Protein AF-A0A940A698-F1 (afdb_monomer_lite)

pLDDT: mean 82.23, std 15.79, range [42.78, 97.44]

Structure (mmCIF, N/CA/C/O backbone):
data_AF-A0A940A698-F1
#
_entry.id   AF-A0A940A698-F1
#
loop_
_atom_site.group_PDB
_atom_site.id
_atom_site.type_symbol
_atom_site.label_atom_id
_atom_site.label_alt_id
_atom_site.label_comp_id
_atom_site.label_asym_id
_atom_site.label_entity_id
_atom_site.label_seq_id
_atom_site.pdbx_PDB_ins_code
_atom_site.Cartn_x
_atom_site.Cartn_y
_atom_site.Cartn_z
_atom_site.occupancy
_atom_site.B_iso_or_equiv
_atom_site.auth_seq_id
_atom_site.auth_comp_id
_atom_site.auth_asym_id
_atom_site.auth_atom_id
_atom_site.pdbx_PDB_model_num
ATOM 1 N N . MET A 1 1 ? 37.004 -34.048 -8.286 1.00 59.97 1 MET A N 1
ATOM 2 C CA . MET A 1 1 ? 35.805 -33.874 -7.439 1.00 59.97 1 MET A CA 1
ATOM 3 C C . MET A 1 1 ? 34.684 -34.608 -8.151 1.00 59.97 1 MET A C 1
ATOM 5 O O . MET A 1 1 ? 34.459 -34.258 -9.302 1.00 59.97 1 MET A O 1
ATOM 9 N N . PRO A 1 2 ? 34.104 -35.676 -7.583 1.00 60.22 2 PRO A N 1
ATOM 10 C CA . PRO A 1 2 ? 33.111 -36.483 -8.290 1.00 60.22 2 PRO A CA 1
ATOM 11 C C . PRO A 1 2 ? 31.834 -35.666 -8.519 1.00 60.22 2 PRO A C 1
ATOM 13 O O . PRO A 1 2 ? 31.332 -35.054 -7.577 1.00 60.22 2 PRO A O 1
ATOM 16 N N . GLU A 1 3 ? 31.334 -35.649 -9.754 1.00 60.19 3 GLU A N 1
ATOM 17 C CA . GLU A 1 3 ? 30.134 -34.915 -10.202 1.00 60.19 3 GLU A CA 1
ATOM 18 C C . GLU A 1 3 ? 28.886 -35.234 -9.352 1.00 60.19 3 GLU A C 1
ATOM 20 O O . GLU A 1 3 ? 28.013 -34.387 -9.163 1.00 60.19 3 GLU A O 1
ATOM 25 N N . ASP A 1 4 ? 28.861 -36.414 -8.729 1.00 63.59 4 ASP A N 1
ATOM 26 C CA . ASP A 1 4 ? 27.794 -36.873 -7.838 1.00 63.59 4 ASP A CA 1
ATOM 27 C C . ASP A 1 4 ? 27.642 -36.020 -6.568 1.00 63.59 4 ASP A C 1
ATOM 29 O O . ASP A 1 4 ? 26.530 -35.835 -6.077 1.00 63.59 4 ASP A O 1
ATOM 33 N N . TYR A 1 5 ? 28.733 -35.442 -6.047 1.00 66.31 5 TYR A N 1
ATOM 34 C CA . TYR A 1 5 ? 28.671 -34.593 -4.850 1.00 66.31 5 TYR A CA 1
ATOM 35 C C . TYR A 1 5 ? 27.941 -33.272 -5.113 1.00 66.31 5 TYR A C 1
ATOM 37 O O . TYR A 1 5 ? 27.171 -32.819 -4.268 1.00 66.31 5 TYR A O 1
ATOM 45 N N . GLN A 1 6 ? 28.144 -32.674 -6.291 1.00 68.62 6 GLN A N 1
ATOM 46 C CA . GLN A 1 6 ? 27.490 -31.414 -6.659 1.00 68.62 6 GLN A CA 1
ATOM 47 C C . GLN A 1 6 ? 25.988 -31.600 -6.869 1.00 68.62 6 GLN A C 1
ATOM 49 O O . GLN A 1 6 ? 25.200 -30.739 -6.482 1.00 68.62 6 GLN A O 1
ATOM 54 N N . LYS A 1 7 ? 25.584 -32.743 -7.434 1.00 71.44 7 LYS A N 1
ATOM 55 C CA . LYS A 1 7 ? 24.173 -33.077 -7.634 1.00 71.44 7 LYS A CA 1
ATOM 56 C C . LYS A 1 7 ? 23.435 -33.255 -6.304 1.00 71.44 7 LYS A C 1
ATOM 58 O O . LYS A 1 7 ? 22.372 -32.671 -6.121 1.00 71.44 7 LYS A O 1
ATOM 63 N N . ILE A 1 8 ? 24.035 -33.980 -5.358 1.00 71.56 8 ILE A N 1
ATOM 64 C CA . ILE A 1 8 ? 23.463 -34.202 -4.019 1.00 71.56 8 ILE A CA 1
ATOM 65 C C . ILE A 1 8 ? 23.325 -32.880 -3.248 1.00 71.56 8 ILE A C 1
ATOM 67 O O . ILE A 1 8 ? 22.328 -32.653 -2.562 1.00 71.56 8 ILE A O 1
ATOM 71 N N . GLU A 1 9 ? 24.314 -31.991 -3.350 1.00 68.12 9 GLU A N 1
ATOM 72 C CA . GLU A 1 9 ? 24.277 -30.689 -2.679 1.00 68.12 9 GLU A CA 1
ATOM 73 C C . GLU A 1 9 ? 23.228 -29.751 -3.293 1.00 68.12 9 GLU A C 1
ATOM 75 O O . GLU A 1 9 ? 22.499 -29.087 -2.556 1.00 68.12 9 GLU A O 1
ATOM 80 N N . TYR A 1 10 ? 23.080 -29.760 -4.622 1.00 71.62 10 TYR A N 1
ATOM 81 C CA . TYR A 1 10 ? 22.033 -29.012 -5.321 1.00 71.62 10 TYR A CA 1
ATOM 82 C C . TYR A 1 10 ? 20.626 -29.497 -4.945 1.00 71.62 10 TYR A C 1
ATOM 84 O O . TYR A 1 10 ? 19.772 -28.685 -4.592 1.00 71.62 10 TYR A O 1
ATOM 92 N N . GLU A 1 11 ? 20.394 -30.813 -4.950 1.00 66.81 11 GLU A N 1
ATOM 93 C CA . GLU A 1 11 ? 19.114 -31.415 -4.548 1.00 66.81 11 GLU A CA 1
ATOM 94 C C . GLU A 1 11 ? 18.776 -31.086 -3.085 1.00 66.81 11 GLU A C 1
ATOM 96 O O . GLU A 1 11 ? 17.639 -30.738 -2.767 1.00 66.81 11 GLU A O 1
ATOM 101 N N . ARG A 1 12 ? 19.776 -31.096 -2.194 1.00 65.12 12 ARG A N 1
ATOM 102 C CA . ARG A 1 12 ? 19.605 -30.704 -0.790 1.00 65.12 12 ARG A CA 1
ATOM 103 C C . ARG A 1 12 ? 19.260 -29.219 -0.632 1.00 65.12 12 ARG A C 1
ATOM 105 O O . ARG A 1 12 ? 18.409 -28.889 0.188 1.00 65.12 12 ARG A O 1
ATOM 112 N N . LEU A 1 13 ? 19.907 -28.328 -1.385 1.00 62.47 13 LEU A N 1
ATOM 113 C CA . LEU A 1 13 ? 19.644 -26.884 -1.347 1.00 62.47 13 LEU A CA 1
ATOM 114 C C . LEU A 1 13 ? 18.265 -26.530 -1.918 1.00 62.47 13 LEU A C 1
ATOM 116 O O . LEU A 1 13 ? 17.564 -25.710 -1.327 1.00 62.47 13 LEU A O 1
ATOM 120 N N . ALA A 1 14 ? 17.853 -27.174 -3.013 1.00 60.78 14 ALA A N 1
ATOM 121 C CA . ALA A 1 14 ? 16.515 -27.019 -3.581 1.00 60.78 14 ALA A CA 1
ATOM 122 C C . ALA A 1 14 ? 15.433 -27.467 -2.584 1.00 60.78 14 ALA A C 1
ATOM 124 O O . ALA A 1 14 ? 14.482 -26.733 -2.337 1.00 60.78 14 ALA A O 1
ATOM 125 N N . MET A 1 15 ? 15.637 -28.609 -1.920 1.00 59.69 15 MET A N 1
ATOM 126 C CA . MET A 1 15 ? 14.704 -29.135 -0.921 1.00 59.69 15 MET A CA 1
ATOM 127 C C . MET A 1 15 ? 14.599 -28.244 0.333 1.00 59.69 15 MET A C 1
ATOM 129 O O . MET A 1 15 ? 13.522 -28.112 0.908 1.00 59.69 15 MET A O 1
ATOM 133 N N . VAL A 1 16 ? 15.698 -27.600 0.754 1.00 61.47 16 VAL A N 1
ATOM 134 C CA . VAL A 1 16 ? 15.682 -26.601 1.842 1.00 61.47 16 VAL A CA 1
ATOM 135 C C . VAL A 1 16 ? 14.960 -25.321 1.410 1.00 61.47 16 VAL A C 1
ATOM 137 O O . VAL A 1 16 ? 14.171 -24.798 2.189 1.00 61.47 16 VAL A O 1
ATOM 140 N N . SER A 1 17 ? 15.161 -24.850 0.173 1.00 67.50 17 SER A N 1
ATOM 141 C CA . SER A 1 17 ? 14.440 -23.688 -0.371 1.00 67.50 17 SER A CA 1
ATOM 142 C C . SER A 1 17 ? 12.933 -23.934 -0.435 1.00 67.50 17 SER A C 1
ATOM 144 O O . SER A 1 17 ? 12.158 -23.103 0.025 1.00 67.50 17 SER A O 1
ATOM 146 N N . GLU A 1 18 ? 12.512 -25.096 -0.940 1.00 66.69 18 GLU A N 1
ATOM 147 C CA . GLU A 1 18 ? 11.097 -25.482 -0.990 1.00 66.69 18 GLU A CA 1
ATOM 148 C C . GLU A 1 18 ? 10.495 -25.615 0.415 1.00 66.69 18 GLU A C 1
ATOM 150 O O . GLU A 1 18 ? 9.343 -25.243 0.644 1.00 66.69 18 GLU A O 1
ATOM 155 N N . HIS A 1 19 ? 11.279 -26.104 1.380 1.00 60.41 19 HIS A N 1
ATOM 156 C CA . HIS A 1 19 ? 10.866 -26.175 2.777 1.00 60.41 19 HIS A CA 1
ATOM 157 C C . HIS A 1 19 ? 10.714 -24.785 3.412 1.00 60.41 19 HIS A C 1
ATOM 159 O O . HIS A 1 19 ? 9.734 -24.545 4.118 1.00 60.41 19 HIS A O 1
ATOM 165 N N . ASP A 1 20 ? 11.628 -23.856 3.133 1.00 60.81 20 ASP A N 1
ATOM 166 C CA . ASP A 1 20 ? 11.554 -22.471 3.606 1.00 60.81 20 ASP A CA 1
ATOM 167 C C . ASP A 1 20 ? 10.378 -21.715 2.972 1.00 60.81 20 ASP A C 1
ATOM 169 O O . ASP A 1 20 ? 9.675 -20.977 3.668 1.00 60.81 20 ASP A O 1
ATOM 173 N N . ASP A 1 21 ? 10.104 -21.945 1.686 1.00 64.06 21 ASP A N 1
ATOM 174 C CA . ASP A 1 21 ? 8.947 -21.387 0.986 1.00 64.06 21 ASP A CA 1
ATOM 175 C C . ASP A 1 21 ? 7.634 -21.962 1.530 1.00 64.06 21 ASP A C 1
ATOM 177 O O . ASP A 1 21 ? 6.690 -21.209 1.778 1.00 64.06 21 ASP A O 1
ATOM 181 N N . ALA A 1 22 ? 7.586 -23.264 1.826 1.00 55.47 22 ALA A N 1
ATOM 182 C CA . ALA A 1 22 ? 6.443 -23.900 2.477 1.00 55.47 22 ALA A CA 1
ATOM 183 C C . ALA A 1 22 ? 6.229 -23.380 3.908 1.00 55.47 22 ALA A C 1
ATOM 185 O O . ALA A 1 22 ? 5.097 -23.090 4.289 1.00 55.47 22 ALA A O 1
ATOM 186 N N . ILE A 1 23 ? 7.295 -23.188 4.694 1.00 55.56 23 ILE A N 1
ATOM 187 C CA . ILE A 1 23 ? 7.225 -22.575 6.030 1.00 55.56 23 ILE A CA 1
ATOM 188 C C . ILE A 1 23 ? 6.770 -21.119 5.933 1.00 55.56 23 ILE A C 1
ATOM 190 O O . ILE A 1 23 ? 6.014 -20.660 6.786 1.00 55.56 23 ILE A O 1
ATOM 194 N N . LYS A 1 24 ? 7.199 -20.376 4.912 1.00 54.22 24 LYS A N 1
ATOM 195 C CA . LYS A 1 24 ? 6.762 -18.999 4.666 1.00 54.22 24 LYS A CA 1
ATOM 196 C C . LYS A 1 24 ? 5.282 -18.942 4.280 1.00 54.22 24 LYS A C 1
ATOM 198 O O . LYS A 1 24 ? 4.570 -18.091 4.807 1.00 54.22 24 LYS A O 1
ATOM 203 N N . LEU A 1 25 ? 4.813 -19.884 3.458 1.00 52.25 25 LEU A N 1
ATOM 204 C CA . LEU A 1 25 ? 3.396 -20.072 3.138 1.00 52.25 25 LEU A CA 1
ATOM 205 C C . LEU A 1 25 ? 2.592 -20.401 4.406 1.00 52.25 25 LEU A C 1
ATOM 207 O O . LEU A 1 25 ? 1.619 -19.726 4.718 1.00 52.25 25 LEU A O 1
ATOM 211 N N . MET A 1 26 ? 3.043 -21.389 5.186 1.00 48.28 26 MET A N 1
ATOM 212 C CA . MET A 1 26 ? 2.401 -21.812 6.435 1.00 48.28 26 MET A CA 1
ATOM 213 C C . MET A 1 26 ? 2.405 -20.704 7.493 1.00 48.28 26 MET A C 1
ATOM 215 O O . MET A 1 26 ? 1.417 -20.538 8.196 1.00 48.28 26 MET A O 1
ATOM 219 N N . ARG A 1 27 ? 3.469 -19.898 7.591 1.00 47.94 27 ARG A N 1
ATOM 220 C CA . ARG A 1 27 ? 3.501 -18.700 8.445 1.00 47.94 27 ARG A CA 1
ATOM 221 C C . ARG A 1 27 ? 2.497 -17.645 7.989 1.00 47.94 27 ARG A C 1
ATOM 223 O O . ARG A 1 27 ? 1.891 -17.023 8.849 1.00 47.94 27 ARG A O 1
ATOM 230 N N . GLY A 1 28 ? 2.282 -17.496 6.681 1.00 49.84 28 GLY A N 1
ATOM 231 C CA . GLY A 1 28 ? 1.217 -16.654 6.129 1.00 49.84 28 GLY A CA 1
ATOM 232 C C . GLY A 1 28 ? 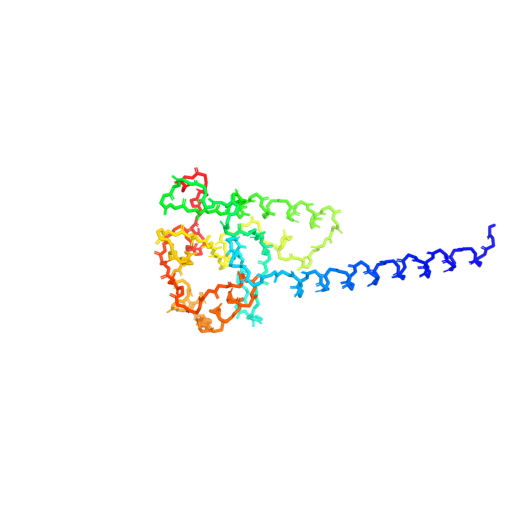-0.185 -17.108 6.551 1.00 49.84 28 GLY A C 1
ATOM 233 O O . GLY A 1 28 ? -1.026 -16.270 6.845 1.00 49.84 28 GLY A O 1
ATOM 234 N N . PHE A 1 29 ? -0.414 -18.420 6.675 1.00 47.53 29 PHE A N 1
ATOM 235 C CA . PHE A 1 29 ? -1.675 -18.976 7.191 1.00 47.53 29 PHE A CA 1
ATOM 236 C C . PHE A 1 29 ? -1.787 -18.977 8.728 1.00 47.53 29 PHE A C 1
ATOM 238 O O . PHE A 1 29 ? -2.888 -19.100 9.255 1.00 47.53 29 PHE A O 1
ATOM 245 N N . MET A 1 30 ? -0.667 -18.868 9.453 1.00 43.81 30 MET A N 1
ATOM 246 C CA . MET A 1 30 ? -0.615 -18.861 10.925 1.00 43.81 30 MET A CA 1
ATOM 247 C C . MET A 1 30 ? -0.563 -17.453 11.538 1.00 43.81 30 MET A C 1
ATOM 249 O O . MET A 1 30 ? -0.507 -17.326 12.764 1.00 43.81 30 MET A O 1
ATOM 253 N N . ASP A 1 31 ? -0.576 -16.394 10.724 1.00 55.12 31 ASP A N 1
ATOM 254 C CA . ASP A 1 31 ? -0.848 -15.046 11.213 1.00 55.12 31 ASP A CA 1
ATOM 255 C C . ASP A 1 31 ? -2.262 -15.039 11.804 1.00 55.12 31 ASP A C 1
ATOM 257 O O . ASP A 1 31 ? -3.251 -15.194 11.096 1.00 55.12 31 ASP A O 1
ATOM 261 N N . ASN A 1 32 ? -2.345 -14.931 13.129 1.00 53.53 32 ASN A N 1
ATOM 262 C CA . ASN A 1 32 ? -3.549 -15.123 13.936 1.00 53.53 32 ASN A CA 1
ATOM 263 C C . ASN A 1 32 ? -4.625 -14.045 13.706 1.00 53.53 32 ASN A C 1
ATOM 265 O O . ASN A 1 32 ? -4.976 -13.364 14.660 1.00 53.53 32 ASN A O 1
ATOM 269 N N . GLY A 1 33 ? -5.134 -13.832 12.490 1.00 68.38 33 GLY A N 1
ATOM 270 C CA . GLY A 1 33 ? -6.279 -12.953 12.220 1.00 68.38 33 GLY A CA 1
ATOM 271 C C . GLY A 1 33 ? -6.191 -11.565 12.870 1.00 68.38 33 GLY A C 1
ATOM 272 O O . GLY A 1 33 ? -7.223 -10.972 13.191 1.00 68.38 33 GLY A O 1
ATOM 273 N N . LYS A 1 34 ? -4.976 -11.059 13.128 1.00 87.31 34 LYS A N 1
ATOM 274 C CA . LYS A 1 34 ? -4.757 -9.757 13.754 1.00 87.31 34 LYS A CA 1
ATOM 275 C C . LYS A 1 34 ? -4.596 -8.713 12.657 1.00 87.31 34 LYS A C 1
ATOM 277 O O . LYS A 1 34 ? -3.757 -8.908 11.776 1.00 87.31 34 LYS A O 1
ATOM 282 N N . PRO A 1 35 ? -5.330 -7.592 12.729 1.00 92.44 35 PRO A N 1
ATOM 283 C CA . PRO A 1 35 ? -5.141 -6.500 11.792 1.00 92.44 35 PRO A CA 1
ATOM 284 C C . PRO A 1 35 ? -3.718 -5.949 11.809 1.00 92.44 35 PRO A C 1
ATOM 286 O O . PRO A 1 35 ? -3.075 -5.838 12.862 1.00 92.44 35 PRO A O 1
ATOM 289 N N . LYS A 1 36 ? -3.244 -5.561 10.629 1.00 94.69 36 LYS A N 1
ATOM 290 C CA . LYS A 1 36 ? -1.883 -5.079 10.407 1.00 94.69 36 LYS A CA 1
ATOM 291 C C . LYS A 1 36 ? -1.878 -3.633 9.945 1.00 94.69 36 LYS A C 1
ATOM 293 O O . LYS A 1 36 ? -2.735 -3.193 9.186 1.00 94.69 36 LYS A O 1
ATOM 298 N N . LEU A 1 37 ? -0.861 -2.904 10.389 1.00 94.88 37 LEU A N 1
ATOM 299 C CA . LEU A 1 37 ? -0.508 -1.600 9.840 1.00 94.88 37 LEU A CA 1
ATOM 300 C C . LEU A 1 37 ? 0.618 -1.781 8.838 1.00 94.88 37 LEU A C 1
ATOM 302 O O . LEU A 1 37 ? 1.448 -2.682 8.983 1.00 94.88 37 LEU A O 1
ATOM 306 N N . GLY A 1 38 ? 0.688 -0.901 7.849 1.00 95.88 38 GLY A N 1
ATOM 307 C CA . GLY A 1 38 ? 1.753 -0.991 6.872 1.00 95.88 38 GLY A CA 1
ATOM 308 C C . GLY A 1 38 ? 1.637 -0.031 5.712 1.00 95.88 38 GLY A C 1
ATOM 309 O O . GLY A 1 38 ? 0.796 0.867 5.690 1.00 95.88 38 GLY A O 1
ATOM 310 N N . ILE A 1 39 ? 2.541 -0.239 4.767 1.00 96.75 39 ILE A N 1
ATOM 311 C CA . ILE A 1 39 ? 2.662 0.509 3.525 1.00 96.75 39 ILE A CA 1
ATOM 312 C C . ILE A 1 39 ? 2.504 -0.440 2.342 1.00 96.75 39 ILE A C 1
ATOM 314 O O . ILE A 1 39 ? 2.860 -1.617 2.430 1.00 96.75 39 ILE A O 1
ATOM 318 N N . PHE A 1 40 ? 1.976 0.079 1.241 1.00 97.44 40 PHE A N 1
ATOM 319 C CA . PHE A 1 40 ? 1.808 -0.672 0.003 1.00 97.44 40 PHE A CA 1
ATOM 320 C C . PHE A 1 40 ? 1.910 0.238 -1.218 1.00 97.44 40 PHE A C 1
ATOM 322 O O . PHE A 1 40 ? 1.666 1.448 -1.130 1.00 97.44 40 PHE A O 1
ATOM 329 N N . TRP A 1 41 ? 2.205 -0.385 -2.356 1.00 96.00 41 TRP A N 1
ATOM 330 C CA . TRP A 1 41 ? 1.916 0.128 -3.688 1.00 96.00 41 TRP A CA 1
ATOM 331 C C . TRP A 1 41 ? 0.843 -0.728 -4.350 1.00 96.00 41 TRP A C 1
ATOM 333 O O . TRP A 1 41 ? 0.691 -1.908 -4.024 1.00 96.00 41 TRP A O 1
ATOM 343 N N . TYR A 1 42 ? 0.104 -0.119 -5.271 1.00 94.75 42 TYR A N 1
ATOM 344 C CA . TYR A 1 42 ? -0.947 -0.774 -6.033 1.00 94.75 42 TYR A CA 1
ATOM 345 C C . TYR A 1 42 ? -0.602 -0.763 -7.521 1.00 94.75 42 TYR A C 1
ATOM 347 O O . TYR A 1 42 ? -0.421 0.303 -8.114 1.00 94.75 42 TYR A O 1
ATOM 355 N N . ASP A 1 43 ? -0.510 -1.953 -8.112 1.00 91.69 43 ASP A N 1
ATOM 356 C CA . ASP A 1 43 ? -0.455 -2.108 -9.559 1.00 91.69 43 ASP A CA 1
ATOM 357 C C . ASP A 1 43 ? -1.877 -2.251 -10.093 1.00 91.69 43 ASP A C 1
ATOM 359 O O . ASP A 1 43 ? -2.555 -3.254 -9.864 1.00 91.69 43 ASP A O 1
ATOM 363 N N . TYR A 1 44 ? -2.333 -1.219 -10.792 1.00 87.88 44 TYR A N 1
ATOM 364 C CA . TYR A 1 44 ? -3.678 -1.155 -11.344 1.00 87.88 44 TYR A CA 1
ATOM 365 C C . TYR A 1 44 ? -3.837 -1.909 -12.664 1.00 87.88 44 TYR A C 1
ATOM 367 O O . TYR A 1 44 ? -4.970 -2.135 -13.081 1.00 87.88 44 TYR A O 1
ATOM 375 N N . ASN A 1 45 ? -2.742 -2.292 -13.327 1.00 86.94 45 ASN A N 1
ATOM 376 C CA . ASN A 1 45 ? -2.826 -3.100 -14.544 1.00 86.94 45 ASN A CA 1
ATOM 377 C C . ASN A 1 45 ? -3.160 -4.547 -14.179 1.00 86.94 45 ASN A C 1
ATOM 379 O O . ASN A 1 45 ? -4.063 -5.148 -14.759 1.00 86.94 45 ASN A O 1
ATOM 383 N N . ASP A 1 46 ? -2.477 -5.063 -13.158 1.00 89.56 46 ASP A N 1
ATOM 384 C CA . ASP A 1 46 ? -2.605 -6.454 -12.721 1.00 89.56 46 ASP A CA 1
ATOM 385 C C . ASP A 1 46 ? -3.550 -6.626 -11.517 1.00 89.56 46 ASP A C 1
ATOM 387 O O . ASP A 1 46 ? -3.890 -7.750 -11.151 1.00 89.56 46 ASP A O 1
ATOM 391 N N . ASN A 1 47 ? -4.025 -5.524 -10.924 1.00 89.75 47 ASN A N 1
ATOM 392 C CA . ASN A 1 47 ? -4.839 -5.491 -9.703 1.00 89.75 47 ASN A CA 1
ATOM 393 C C . ASN A 1 47 ? -4.185 -6.270 -8.554 1.00 89.75 47 ASN A C 1
ATOM 395 O O . ASN A 1 47 ? -4.788 -7.164 -7.955 1.00 89.75 47 ASN A O 1
ATOM 399 N N . VAL A 1 48 ? -2.932 -5.924 -8.254 1.00 93.69 48 VAL A N 1
ATOM 400 C CA . VAL A 1 48 ? -2.142 -6.553 -7.188 1.00 93.69 48 VAL A CA 1
ATOM 401 C C . VAL A 1 48 ? -1.481 -5.517 -6.289 1.00 93.69 48 VAL A C 1
ATOM 403 O O . VAL A 1 48 ? -1.141 -4.408 -6.705 1.00 93.69 48 VAL A O 1
ATOM 406 N N . LEU A 1 49 ? -1.269 -5.898 -5.030 1.00 96.38 49 LEU A N 1
ATOM 407 C CA . LEU A 1 49 ? -0.427 -5.145 -4.108 1.00 96.38 49 LEU A CA 1
ATOM 408 C C . LEU A 1 49 ? 1.026 -5.589 -4.258 1.00 96.38 49 LEU A C 1
ATOM 410 O O . LEU A 1 49 ? 1.324 -6.776 -4.380 1.00 96.38 49 LEU A O 1
ATOM 414 N N . PHE A 1 50 ? 1.945 -4.633 -4.194 1.00 95.44 50 PHE A N 1
ATOM 415 C CA . PHE A 1 50 ? 3.372 -4.922 -4.174 1.00 95.44 50 PHE A CA 1
ATOM 416 C C . PHE A 1 50 ? 4.120 -3.965 -3.254 1.00 95.44 50 PHE A C 1
ATOM 418 O O . PHE A 1 50 ? 3.576 -2.984 -2.741 1.00 95.44 50 PHE A O 1
ATOM 425 N N . GLY A 1 51 ? 5.389 -4.288 -2.994 1.00 94.25 51 GLY A N 1
ATOM 426 C CA . GLY A 1 51 ? 6.210 -3.502 -2.078 1.00 94.25 51 GLY A CA 1
ATOM 427 C C . GLY A 1 51 ? 5.646 -3.454 -0.654 1.00 94.25 51 GLY A C 1
ATOM 428 O O . GLY A 1 51 ? 5.903 -2.498 0.072 1.00 94.25 51 GLY A O 1
ATOM 429 N N . VAL A 1 52 ? 4.851 -4.457 -0.271 1.00 96.56 52 VAL A N 1
ATOM 430 C CA . VAL A 1 52 ? 4.130 -4.479 1.001 1.00 96.56 52 VAL A CA 1
ATOM 431 C C . VAL A 1 52 ? 5.104 -4.654 2.159 1.00 96.56 52 VAL A C 1
ATOM 433 O O . VAL A 1 52 ? 5.915 -5.583 2.192 1.00 96.56 52 VAL A O 1
ATOM 436 N N . GLU A 1 53 ? 4.989 -3.772 3.143 1.00 96.00 53 GLU A N 1
ATOM 437 C CA . GLU A 1 53 ? 5.640 -3.913 4.439 1.00 96.00 53 GLU A CA 1
ATOM 438 C C . GLU A 1 53 ? 4.597 -3.701 5.527 1.00 96.00 53 GLU A C 1
ATOM 440 O O . GLU A 1 53 ? 3.908 -2.680 5.542 1.00 96.00 53 GLU A O 1
ATOM 445 N N . LYS A 1 54 ? 4.488 -4.672 6.434 1.00 95.06 54 LYS A N 1
ATOM 446 C CA . LYS A 1 54 ? 3.417 -4.732 7.426 1.00 95.06 54 LYS A CA 1
ATOM 447 C C . LYS A 1 54 ? 3.908 -5.239 8.774 1.00 95.06 54 LYS A C 1
ATOM 449 O O . LYS A 1 54 ? 4.904 -5.959 8.853 1.00 95.06 54 LYS A O 1
ATOM 454 N N . GLY A 1 55 ? 3.197 -4.867 9.829 1.00 91.94 55 GLY A N 1
ATOM 455 C CA . GLY A 1 55 ? 3.401 -5.366 11.184 1.00 91.94 55 GLY A CA 1
ATOM 456 C C . GLY A 1 55 ? 2.110 -5.294 11.990 1.00 91.94 55 GLY A C 1
ATOM 457 O O . GLY A 1 55 ? 1.198 -4.541 11.644 1.00 91.94 55 GLY A O 1
ATOM 458 N N . ASP A 1 56 ? 2.033 -6.084 13.054 1.00 91.94 56 ASP A N 1
ATOM 459 C CA . ASP A 1 56 ? 0.808 -6.219 13.841 1.00 91.94 56 ASP A CA 1
ATOM 460 C C . ASP A 1 56 ? 0.424 -4.884 14.484 1.00 91.94 56 ASP A C 1
ATOM 462 O O . ASP A 1 56 ? 1.251 -4.227 15.123 1.00 91.94 56 ASP A O 1
ATOM 466 N N . ALA A 1 57 ? -0.839 -4.478 14.327 1.00 89.38 57 ALA A N 1
ATOM 467 C CA . ALA A 1 57 ? -1.302 -3.175 14.800 1.00 89.38 57 ALA A CA 1
ATOM 468 C C . ALA A 1 57 ? -1.108 -2.995 16.314 1.00 89.38 57 ALA A C 1
ATOM 470 O O . ALA A 1 57 ? -0.781 -1.900 16.771 1.00 89.38 57 ALA A O 1
ATOM 471 N N . GLU A 1 58 ? -1.232 -4.079 17.087 1.00 87.12 58 GLU A N 1
ATOM 472 C CA . GLU A 1 58 ? -1.049 -4.080 18.543 1.00 87.12 58 GLU A CA 1
ATOM 473 C C . GLU A 1 58 ? 0.355 -3.641 18.985 1.00 87.12 58 GLU A C 1
ATOM 475 O O . GLU A 1 58 ? 0.493 -3.011 20.031 1.00 87.12 58 GLU A O 1
ATOM 480 N N . LEU A 1 59 ? 1.390 -3.905 18.179 1.00 84.50 59 LEU A N 1
ATOM 481 C CA . LEU A 1 59 ? 2.771 -3.526 18.499 1.00 84.50 59 LEU A CA 1
ATOM 482 C C . LEU A 1 59 ? 2.974 -2.009 18.439 1.00 84.50 59 LEU A C 1
ATOM 484 O O . LEU A 1 59 ? 3.848 -1.462 19.114 1.00 84.50 59 LEU A O 1
ATOM 488 N N . TYR A 1 60 ? 2.156 -1.332 17.633 1.00 81.81 60 TYR A N 1
ATOM 489 C CA . TYR A 1 60 ? 2.223 0.108 17.399 1.00 81.81 60 TYR A CA 1
ATOM 490 C C . TYR A 1 60 ? 1.148 0.882 18.165 1.00 81.81 60 TYR A C 1
ATOM 492 O O . TYR A 1 60 ? 1.254 2.097 18.294 1.00 81.81 60 TYR A O 1
ATOM 500 N N . ALA A 1 61 ? 0.148 0.195 18.722 1.00 76.06 61 ALA A N 1
ATOM 501 C CA . ALA A 1 61 ? -0.977 0.778 19.453 1.00 76.06 61 ALA A CA 1
ATOM 502 C C . ALA A 1 61 ? -0.614 1.384 20.832 1.00 76.06 61 ALA A C 1
ATOM 504 O O . ALA A 1 61 ? -1.495 1.665 21.645 1.00 76.06 61 ALA A O 1
ATOM 505 N N . ASN A 1 62 ? 0.669 1.609 21.129 1.00 61.06 62 ASN A N 1
ATOM 506 C CA . ASN A 1 62 ? 1.119 2.074 22.439 1.00 61.06 62 ASN A CA 1
ATOM 507 C C . ASN A 1 62 ? 0.806 3.570 22.675 1.00 61.06 62 ASN A C 1
ATOM 509 O O . ASN A 1 62 ? 1.467 4.454 22.143 1.00 61.06 62 ASN A O 1
ATOM 513 N N . GLN A 1 63 ? -0.187 3.825 23.540 1.00 52.91 63 GLN A N 1
ATOM 514 C CA . GLN A 1 63 ? -0.465 5.069 24.295 1.00 52.91 63 GLN A CA 1
ATOM 515 C C . GLN A 1 63 ? -0.747 6.372 23.512 1.00 52.91 63 GLN A C 1
ATOM 517 O O . GLN A 1 63 ? -0.858 7.436 24.121 1.00 52.91 63 GLN A O 1
ATOM 522 N N . GLY A 1 64 ? -0.923 6.314 22.193 1.00 56.41 64 GLY A N 1
ATOM 523 C CA . GLY A 1 64 ? -1.354 7.443 21.361 1.00 56.41 64 GLY A CA 1
ATOM 524 C C . GLY A 1 64 ? -2.779 7.277 20.827 1.00 56.41 64 GLY A C 1
ATOM 525 O O . GLY A 1 64 ? -3.316 6.174 20.787 1.00 56.41 64 GLY A O 1
ATOM 526 N N . ARG A 1 65 ? -3.395 8.377 20.365 1.00 71.62 65 ARG A N 1
ATOM 527 C CA . ARG A 1 65 ? -4.662 8.316 19.605 1.00 71.62 65 ARG A CA 1
ATOM 528 C C . ARG A 1 65 ? -4.484 7.718 18.207 1.00 71.62 65 ARG A C 1
ATOM 530 O O . ARG A 1 65 ? -5.467 7.261 17.634 1.00 71.62 65 ARG A O 1
ATOM 537 N N . ILE A 1 66 ? -3.259 7.736 17.675 1.00 84.00 66 ILE A N 1
ATOM 538 C CA . ILE A 1 66 ? -2.914 7.313 16.315 1.00 84.00 66 ILE A CA 1
ATOM 539 C C . ILE A 1 66 ? -1.721 6.358 16.385 1.00 84.00 66 ILE A C 1
ATOM 541 O O . ILE A 1 66 ? -0.704 6.683 16.996 1.00 84.00 66 ILE A O 1
ATOM 545 N N . ALA A 1 67 ? -1.843 5.208 15.732 1.00 89.50 67 ALA A N 1
ATOM 546 C CA . ALA A 1 67 ? -0.782 4.241 15.510 1.00 89.50 67 ALA A CA 1
ATOM 547 C C . ALA A 1 67 ? -0.503 4.108 14.008 1.00 89.50 67 ALA A C 1
ATOM 549 O O . ALA A 1 67 ? -1.415 4.130 13.178 1.00 89.50 67 ALA A O 1
ATOM 550 N N . THR A 1 68 ? 0.776 3.972 13.666 1.00 90.06 68 THR A N 1
ATOM 551 C CA . THR A 1 68 ? 1.255 3.872 12.285 1.00 90.06 68 THR A CA 1
ATOM 552 C C . THR A 1 68 ? 2.439 2.919 12.191 1.00 90.06 68 THR A C 1
ATOM 554 O O . THR A 1 68 ? 3.136 2.664 13.175 1.00 90.06 68 THR A O 1
ATOM 557 N N . PHE A 1 69 ? 2.676 2.399 10.992 1.00 91.38 69 PHE A N 1
ATOM 558 C CA . PHE A 1 69 ? 3.817 1.545 10.710 1.00 91.38 69 PHE A CA 1
ATOM 559 C C . PHE A 1 69 ? 5.093 2.383 10.495 1.00 91.38 69 PHE A C 1
ATOM 561 O O . PHE A 1 69 ? 5.078 3.322 9.698 1.00 91.38 69 PHE A O 1
ATOM 568 N N . PRO A 1 70 ? 6.222 2.057 11.152 1.00 89.56 70 PRO A N 1
ATOM 569 C CA . PRO A 1 70 ? 7.386 2.944 11.210 1.00 89.56 70 PRO A CA 1
ATOM 570 C C . PRO A 1 70 ? 8.193 3.025 9.909 1.00 89.56 70 PRO A C 1
ATOM 572 O O . PRO A 1 70 ? 8.987 3.950 9.745 1.00 89.56 70 PRO A O 1
ATOM 575 N N . LYS A 1 71 ? 8.059 2.064 8.983 1.00 91.62 71 LYS A N 1
ATOM 576 C CA . LYS A 1 71 ? 8.840 2.107 7.737 1.00 91.62 71 LYS A CA 1
ATOM 577 C C . LYS A 1 71 ? 8.187 3.037 6.727 1.00 91.62 71 LYS A C 1
ATOM 579 O O . LYS A 1 71 ? 6.988 2.937 6.471 1.00 91.62 71 LYS A O 1
ATOM 584 N N . LEU A 1 72 ? 9.016 3.889 6.135 1.00 92.69 72 LEU A N 1
ATOM 585 C CA . LEU A 1 72 ? 8.639 4.830 5.087 1.00 92.69 72 LEU A CA 1
ATOM 586 C C . LEU A 1 72 ? 8.725 4.179 3.700 1.00 92.69 72 LEU A C 1
ATOM 588 O O . LEU A 1 72 ? 9.644 3.382 3.457 1.00 92.69 72 LEU A O 1
ATOM 592 N N . HIS A 1 73 ? 7.845 4.566 2.772 1.00 93.69 73 HIS A N 1
ATOM 593 C CA . HIS A 1 73 ? 7.886 4.094 1.385 1.00 93.69 73 HIS A CA 1
ATOM 594 C C . HIS A 1 73 ? 9.213 4.461 0.723 1.00 93.69 73 HIS A C 1
ATOM 596 O O . HIS A 1 73 ? 9.836 3.608 0.096 1.00 93.69 73 HIS A O 1
ATOM 602 N N . LYS A 1 74 ? 9.706 5.689 0.933 1.00 92.38 74 LYS A N 1
ATOM 603 C CA . LYS A 1 74 ? 11.008 6.159 0.421 1.00 92.38 74 LYS A CA 1
ATOM 604 C C . LYS A 1 74 ? 12.153 5.218 0.803 1.00 92.38 74 LYS A C 1
ATOM 606 O O . LYS A 1 74 ? 12.923 4.795 -0.057 1.00 92.38 74 LYS A O 1
ATOM 611 N N . THR A 1 75 ? 12.253 4.873 2.087 1.00 92.19 75 THR A N 1
ATOM 612 C CA . THR A 1 75 ? 13.327 4.018 2.614 1.00 92.19 75 THR A CA 1
ATOM 613 C C . THR A 1 75 ? 13.233 2.602 2.054 1.00 92.19 75 THR A C 1
ATOM 615 O O . THR A 1 75 ? 14.253 2.004 1.705 1.00 92.19 75 THR A O 1
ATOM 618 N N . TYR A 1 76 ? 12.015 2.062 1.941 1.00 94.56 76 TYR A N 1
ATOM 619 C CA . TYR A 1 76 ? 11.798 0.773 1.293 1.00 94.56 76 TYR A CA 1
ATOM 620 C C . TYR A 1 76 ? 12.213 0.819 -0.182 1.00 94.56 76 TYR A C 1
ATOM 622 O O . TYR A 1 76 ? 13.002 -0.019 -0.620 1.00 94.56 76 TYR A O 1
ATOM 630 N N . TRP A 1 77 ? 11.748 1.826 -0.922 1.00 94.50 77 TRP A N 1
ATOM 631 C CA . TRP A 1 77 ? 12.003 1.964 -2.352 1.00 94.50 77 TRP A CA 1
ATOM 632 C C . TRP A 1 77 ? 13.488 2.072 -2.663 1.00 94.50 77 TRP A C 1
ATOM 634 O O . TRP A 1 77 ? 14.000 1.301 -3.465 1.00 94.50 77 TRP A O 1
ATOM 644 N N . GLN A 1 78 ? 14.209 2.957 -1.967 1.00 93.75 78 GLN A N 1
ATOM 645 C CA . GLN A 1 78 ? 15.656 3.124 -2.137 1.00 93.75 78 GLN A CA 1
ATOM 646 C C . GLN A 1 78 ? 16.408 1.810 -1.910 1.00 93.75 78 GLN A C 1
ATOM 648 O O . GLN A 1 78 ? 17.313 1.455 -2.664 1.00 93.75 78 GLN A O 1
ATOM 653 N N . LYS A 1 79 ? 16.004 1.042 -0.893 1.00 94.56 79 LYS A N 1
ATOM 654 C CA . LYS A 1 79 ? 16.594 -0.268 -0.616 1.00 94.56 79 LYS A CA 1
ATOM 655 C C . LYS A 1 79 ? 16.334 -1.267 -1.746 1.00 94.56 79 LYS A C 1
ATOM 657 O O . LYS A 1 79 ? 17.248 -2.019 -2.086 1.00 94.56 79 LYS A O 1
ATOM 662 N N . GLN A 1 80 ? 15.122 -1.317 -2.302 1.00 95.56 80 GLN A N 1
ATOM 663 C CA . GLN A 1 80 ? 14.817 -2.229 -3.410 1.00 95.56 80 GLN A CA 1
ATOM 664 C C . GLN A 1 80 ? 15.469 -1.784 -4.721 1.00 95.56 80 GLN A C 1
ATOM 666 O O . GLN A 1 80 ? 16.000 -2.633 -5.431 1.00 95.56 80 GLN A O 1
ATOM 671 N N . HIS A 1 81 ? 15.530 -0.479 -4.993 1.00 94.25 81 HIS A N 1
ATOM 672 C CA . HIS A 1 81 ? 16.230 0.085 -6.150 1.00 94.25 81 HIS A CA 1
ATOM 673 C C . HIS A 1 81 ? 17.706 -0.307 -6.145 1.00 94.25 81 HIS A C 1
ATOM 675 O O . HIS A 1 81 ? 18.179 -0.940 -7.087 1.00 94.25 81 HIS A O 1
ATOM 681 N N . HIS A 1 82 ? 18.413 -0.082 -5.032 1.00 94.38 82 HIS A N 1
ATOM 682 C CA . HIS A 1 82 ? 19.813 -0.495 -4.908 1.00 94.38 82 HIS A CA 1
ATOM 683 C C . HIS A 1 82 ? 20.009 -2.003 -5.119 1.00 94.38 82 HIS A C 1
ATOM 685 O O . HIS A 1 82 ? 21.000 -2.422 -5.715 1.00 94.38 82 HIS A O 1
ATOM 691 N N . ARG A 1 83 ? 19.069 -2.835 -4.651 1.00 95.19 83 ARG A N 1
ATOM 692 C CA . ARG A 1 83 ? 19.115 -4.289 -4.864 1.00 95.19 83 ARG A CA 1
ATOM 693 C C . ARG A 1 83 ? 18.903 -4.666 -6.326 1.00 95.19 83 ARG A C 1
ATOM 695 O O . ARG A 1 83 ? 19.624 -5.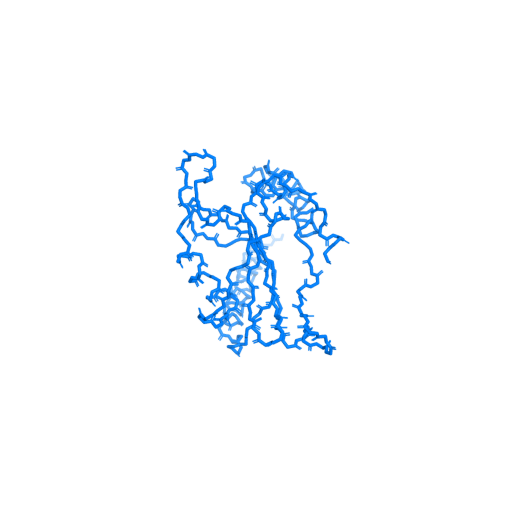533 -6.811 1.00 95.19 83 ARG A O 1
ATOM 702 N N . ALA A 1 84 ? 17.937 -4.050 -7.000 1.00 94.81 84 ALA A N 1
ATOM 703 C CA . ALA A 1 84 ? 17.652 -4.313 -8.405 1.00 94.81 84 ALA A CA 1
ATOM 704 C C . ALA A 1 84 ? 18.839 -3.899 -9.286 1.00 94.81 84 ALA A C 1
ATOM 706 O O . ALA A 1 84 ? 19.297 -4.687 -10.110 1.00 94.81 84 ALA A O 1
ATOM 707 N N . VAL A 1 85 ? 19.427 -2.724 -9.025 1.00 94.56 85 VAL A N 1
ATOM 708 C CA . VAL A 1 85 ? 20.636 -2.246 -9.717 1.00 94.56 85 VAL A CA 1
ATOM 709 C C . VAL A 1 85 ? 21.821 -3.182 -9.489 1.00 94.56 85 VAL A C 1
ATOM 711 O O . VAL A 1 85 ? 22.471 -3.584 -10.450 1.00 94.56 85 VAL A O 1
ATOM 714 N N . ALA A 1 86 ? 22.081 -3.592 -8.243 1.00 96.06 86 ALA A N 1
ATOM 715 C CA . ALA A 1 86 ? 23.182 -4.506 -7.933 1.00 96.06 86 ALA A CA 1
ATOM 716 C C . ALA A 1 86 ? 23.036 -5.882 -8.608 1.00 96.06 86 ALA A C 1
ATOM 718 O O . ALA A 1 86 ? 24.038 -6.538 -8.885 1.00 96.06 86 ALA A O 1
ATOM 719 N N . LYS A 1 87 ? 21.799 -6.319 -8.869 1.00 95.81 87 LYS A N 1
ATOM 720 C CA . LYS A 1 87 ? 21.493 -7.576 -9.565 1.00 95.81 87 LYS A CA 1
ATOM 721 C C . LYS A 1 87 ? 21.412 -7.436 -11.088 1.00 95.81 87 LYS A C 1
ATOM 723 O O . LYS A 1 87 ? 21.308 -8.456 -11.759 1.00 95.81 87 LYS A O 1
ATOM 728 N N . GLY A 1 88 ? 21.439 -6.215 -11.626 1.00 95.19 88 GLY A N 1
ATOM 729 C CA . GLY A 1 88 ? 21.159 -5.969 -13.042 1.00 95.19 88 GLY A CA 1
ATOM 730 C C . GLY A 1 88 ? 19.732 -6.356 -13.446 1.00 95.19 88 GLY A C 1
ATOM 731 O O . GLY A 1 88 ? 19.508 -6.738 -14.589 1.00 95.19 88 GLY A O 1
ATOM 732 N N . ASP A 1 89 ? 18.779 -6.295 -12.510 1.00 94.62 89 ASP A N 1
ATOM 733 C CA . ASP A 1 89 ? 17.380 -6.664 -12.739 1.00 94.62 89 ASP A CA 1
ATOM 734 C C . ASP A 1 89 ? 16.641 -5.517 -13.434 1.00 94.62 89 ASP A C 1
ATOM 736 O O . ASP A 1 89 ? 15.900 -4.752 -12.815 1.00 94.62 89 ASP A O 1
ATOM 740 N N . THR A 1 90 ? 16.898 -5.372 -14.733 1.00 93.88 90 THR A N 1
ATOM 741 C CA . THR A 1 90 ? 16.353 -4.292 -15.561 1.00 93.88 90 THR A CA 1
ATOM 742 C C . THR A 1 90 ? 14.845 -4.360 -15.733 1.00 93.88 90 THR A C 1
ATOM 744 O O . THR A 1 90 ? 14.253 -3.372 -16.161 1.00 93.88 90 THR A O 1
ATOM 747 N N . ASP A 1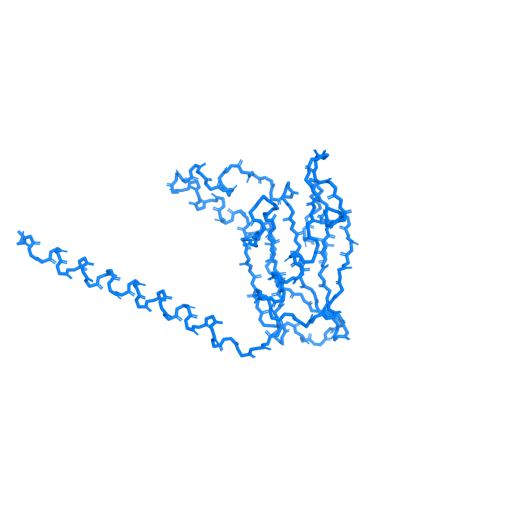 91 ? 14.224 -5.501 -15.425 1.00 93.19 91 ASP A N 1
ATOM 748 C CA . ASP A 1 91 ? 12.788 -5.702 -15.581 1.00 93.19 91 ASP A CA 1
ATOM 749 C C . ASP A 1 91 ? 11.977 -5.259 -14.366 1.00 93.19 91 ASP A C 1
ATOM 751 O O . ASP A 1 91 ? 10.804 -4.901 -14.520 1.00 93.19 91 ASP A O 1
ATOM 755 N N . SER A 1 92 ? 12.612 -5.195 -13.196 1.00 91.75 92 SER A N 1
ATOM 756 C CA . SER A 1 92 ? 12.005 -4.748 -11.947 1.00 91.75 92 SER A CA 1
ATOM 757 C C . SER A 1 92 ? 11.470 -3.316 -12.015 1.00 91.75 92 SER A C 1
ATOM 759 O O . SER A 1 92 ? 12.156 -2.395 -12.469 1.00 91.75 92 SER A O 1
ATOM 761 N N . ILE A 1 93 ? 10.284 -3.083 -11.443 1.00 92.00 93 ILE A N 1
ATOM 762 C CA . ILE A 1 93 ? 9.752 -1.724 -11.243 1.00 92.00 93 ILE A CA 1
ATOM 763 C C . ILE A 1 93 ? 10.703 -0.860 -10.409 1.00 92.00 93 ILE A C 1
ATOM 765 O O . ILE A 1 93 ? 10.871 0.326 -10.681 1.00 92.00 93 ILE A O 1
ATOM 769 N N . PHE A 1 94 ? 11.403 -1.474 -9.451 1.00 92.88 94 PHE A N 1
ATOM 770 C CA . PHE A 1 94 ? 12.385 -0.793 -8.615 1.00 92.88 94 PHE A CA 1
ATOM 771 C C . PHE A 1 94 ? 13.657 -0.423 -9.379 1.00 92.88 94 PHE A C 1
ATOM 773 O O . PHE A 1 94 ? 14.436 0.365 -8.865 1.00 92.88 94 PHE A O 1
ATOM 780 N N . TYR A 1 95 ? 13.892 -0.987 -10.566 1.00 92.31 95 TYR A N 1
ATOM 781 C CA . TYR A 1 95 ? 14.968 -0.564 -11.462 1.00 92.31 95 TYR A CA 1
ATOM 782 C C . TYR A 1 95 ? 14.488 0.531 -12.420 1.00 92.31 95 TYR A C 1
ATOM 784 O O . TYR A 1 95 ? 15.188 1.517 -12.632 1.00 92.31 95 TYR A O 1
ATOM 792 N N . LYS A 1 96 ? 13.292 0.353 -12.997 1.00 91.81 96 LYS A N 1
ATOM 793 C CA . LYS A 1 96 ? 12.730 1.228 -14.036 1.00 91.81 96 LYS A CA 1
ATOM 794 C C . LYS A 1 96 ? 12.280 2.591 -13.503 1.00 91.81 96 LYS A C 1
ATOM 796 O O . LYS A 1 96 ? 12.466 3.590 -14.192 1.00 91.81 96 LYS A O 1
ATOM 801 N N . GLU A 1 97 ? 11.701 2.639 -12.303 1.00 88.81 97 GLU A N 1
ATOM 802 C CA . GLU A 1 97 ? 11.149 3.861 -11.711 1.00 88.81 97 GLU A CA 1
ATOM 803 C C . GLU A 1 97 ? 11.987 4.336 -10.512 1.00 88.81 97 GLU A C 1
ATOM 805 O O . GLU A 1 97 ? 12.121 3.663 -9.485 1.00 88.81 97 GLU A O 1
ATOM 810 N N . HIS A 1 98 ? 12.548 5.540 -10.633 1.00 84.38 98 HIS A N 1
ATOM 811 C CA . HIS A 1 98 ? 13.357 6.168 -9.587 1.00 84.38 98 HIS A CA 1
ATOM 812 C C . HIS A 1 98 ? 12.508 6.919 -8.564 1.00 84.38 98 HIS A C 1
ATOM 814 O O . HIS A 1 98 ? 12.908 7.058 -7.405 1.00 84.38 98 HIS A O 1
ATOM 820 N N . ASN A 1 99 ? 11.345 7.411 -8.981 1.00 88.75 99 ASN A N 1
ATOM 821 C CA . ASN A 1 99 ? 10.435 8.146 -8.135 1.00 88.75 99 ASN A CA 1
ATOM 822 C C . ASN A 1 99 ? 9.239 7.275 -7.737 1.00 88.75 99 ASN A C 1
ATOM 824 O O . ASN A 1 99 ? 8.233 7.187 -8.435 1.00 88.75 99 ASN A O 1
ATOM 828 N N . TYR A 1 100 ? 9.321 6.713 -6.534 1.00 88.94 100 TYR A N 1
ATOM 829 C CA . TYR A 1 100 ? 8.264 5.899 -5.931 1.00 88.94 100 TYR A CA 1
ATOM 830 C C . TYR A 1 100 ? 6.902 6.595 -5.810 1.00 88.94 100 TYR A C 1
ATOM 832 O O . TYR A 1 100 ? 5.901 5.919 -5.569 1.00 88.94 100 TYR A O 1
ATOM 840 N N . THR A 1 101 ? 6.850 7.928 -5.936 1.00 91.00 101 THR A N 1
ATOM 841 C CA . THR A 1 101 ? 5.596 8.688 -5.875 1.00 91.00 101 THR A CA 1
ATOM 842 C C . THR A 1 101 ? 4.840 8.702 -7.194 1.00 91.00 101 THR A C 1
ATOM 844 O O . THR A 1 101 ? 3.669 9.065 -7.203 1.00 91.00 101 THR A O 1
ATOM 847 N N . MET A 1 102 ? 5.459 8.263 -8.293 1.00 90.06 102 MET A N 1
ATOM 848 C CA . MET A 1 102 ? 4.802 8.110 -9.597 1.00 90.06 102 MET A CA 1
ATOM 849 C C . MET A 1 102 ? 3.860 6.904 -9.662 1.00 90.06 102 MET A C 1
ATOM 851 O O . MET A 1 102 ? 3.194 6.691 -10.671 1.00 90.06 102 MET A O 1
ATOM 855 N N . ILE A 1 103 ? 3.785 6.125 -8.586 1.00 90.81 103 ILE A N 1
ATOM 856 C CA . ILE A 1 103 ? 3.020 4.888 -8.518 1.00 90.81 103 ILE A CA 1
ATOM 857 C C . ILE A 1 103 ? 1.965 5.021 -7.412 1.00 90.81 103 ILE A C 1
ATOM 859 O O . ILE A 1 103 ? 2.285 5.534 -6.329 1.00 90.81 103 ILE A O 1
ATOM 863 N N . PRO A 1 104 ? 0.724 4.552 -7.649 1.00 93.12 104 PRO A N 1
ATOM 864 C CA . PRO A 1 104 ? -0.303 4.452 -6.621 1.00 93.12 104 PRO A CA 1
ATOM 865 C C . PRO A 1 104 ? 0.209 3.754 -5.369 1.00 93.12 104 PRO A C 1
ATOM 867 O O . PRO A 1 104 ? 0.785 2.667 -5.427 1.00 93.12 104 PRO A O 1
ATOM 870 N N . ARG A 1 105 ? 0.013 4.397 -4.222 1.00 94.69 105 ARG A N 1
ATOM 871 C CA . ARG A 1 105 ? 0.522 3.920 -2.939 1.00 94.69 105 ARG A CA 1
ATOM 872 C C . ARG A 1 105 ? -0.342 4.418 -1.799 1.00 94.69 105 ARG A C 1
ATOM 874 O O . ARG A 1 105 ? -0.987 5.461 -1.913 1.00 94.69 105 ARG A O 1
ATOM 881 N N . GLY A 1 106 ? -0.305 3.699 -0.689 1.00 95.44 106 GLY A N 1
ATOM 882 C CA . GLY A 1 106 ? -1.010 4.102 0.515 1.00 95.44 106 GLY A CA 1
ATOM 883 C C . GLY A 1 106 ? -0.378 3.565 1.783 1.00 95.44 106 GLY A C 1
ATOM 884 O O . GLY A 1 106 ? 0.597 2.804 1.760 1.00 95.44 106 GLY A O 1
ATOM 885 N N . ARG A 1 107 ? -0.950 3.995 2.905 1.00 96.06 107 ARG A N 1
ATOM 886 C 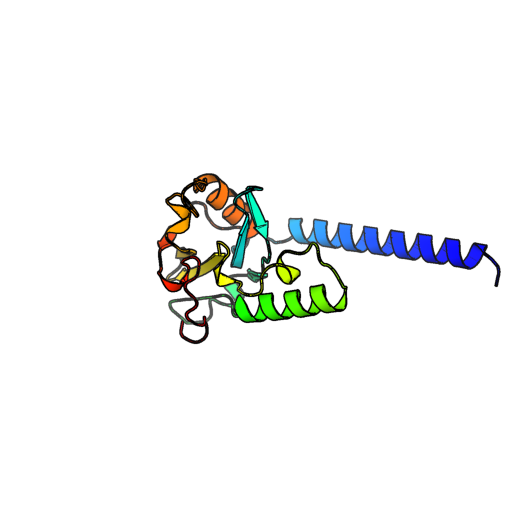CA . ARG A 1 107 ? -0.540 3.589 4.248 1.00 96.06 107 ARG A CA 1
ATOM 887 C C . ARG A 1 107 ? -1.754 3.368 5.134 1.00 96.06 107 ARG A C 1
ATOM 889 O O . ARG A 1 107 ? -2.728 4.114 5.072 1.00 96.06 107 ARG A O 1
ATOM 896 N N . ILE A 1 108 ? -1.653 2.363 5.991 1.00 96.56 108 ILE A N 1
ATOM 897 C CA . ILE A 1 108 ? -2.689 1.994 6.948 1.00 96.56 108 ILE A CA 1
ATOM 898 C C . ILE A 1 108 ? -2.339 2.575 8.315 1.00 96.56 108 ILE A C 1
ATOM 900 O O . ILE A 1 108 ? -1.230 2.384 8.822 1.00 96.56 108 ILE A O 1
ATOM 904 N N . PHE A 1 109 ? -3.312 3.253 8.907 1.00 94.38 109 PHE A N 1
ATOM 905 C CA . PHE A 1 109 ? -3.262 3.850 10.232 1.00 94.38 109 PHE A CA 1
ATOM 906 C C . PHE A 1 109 ? -4.370 3.262 11.103 1.00 94.38 109 PHE A C 1
ATOM 908 O O . PHE A 1 109 ? -5.439 2.903 10.611 1.00 94.38 109 PHE A O 1
ATOM 915 N N . LEU A 1 110 ? -4.136 3.221 12.410 1.00 93.00 110 LEU A N 1
ATOM 916 C CA . LEU A 1 110 ? -5.168 2.952 13.405 1.00 93.00 110 LEU A CA 1
ATOM 917 C C . LEU A 1 110 ? -5.357 4.218 14.233 1.00 93.00 110 LEU A C 1
ATOM 919 O O . LEU A 1 110 ? -4.436 4.646 14.921 1.00 93.00 110 LEU A O 1
ATOM 923 N N . GLU A 1 111 ? -6.538 4.822 14.176 1.00 91.88 111 GLU A N 1
ATOM 924 C CA . GLU A 1 111 ? -6.860 6.039 14.919 1.00 91.88 111 GLU A CA 1
ATOM 925 C C . GLU A 1 111 ? -8.133 5.829 15.742 1.00 91.88 111 GLU A C 1
ATOM 927 O O . GLU A 1 111 ? -9.191 5.510 15.203 1.00 91.88 111 GLU A O 1
ATOM 932 N N . ASN A 1 112 ? -8.026 5.990 17.064 1.00 87.44 112 ASN A N 1
ATOM 933 C CA . ASN A 1 112 ? -9.119 5.793 18.027 1.00 87.44 112 ASN A CA 1
ATOM 934 C C . ASN A 1 112 ? -9.888 4.464 17.837 1.00 87.44 112 ASN A C 1
ATOM 936 O O . ASN A 1 112 ? -11.109 4.422 17.965 1.00 87.44 112 ASN A O 1
ATOM 940 N N . GLY A 1 113 ? -9.179 3.379 17.509 1.00 86.75 113 GLY A N 1
ATOM 941 C CA . GLY A 1 113 ? -9.776 2.055 17.292 1.00 86.75 113 GLY A CA 1
ATOM 942 C C . GLY A 1 113 ? -10.345 1.818 15.888 1.00 86.75 113 GLY A C 1
ATOM 943 O O . GLY A 1 113 ? -10.795 0.714 15.612 1.00 86.75 113 GLY A O 1
ATOM 944 N N . THR A 1 114 ? -10.304 2.812 14.997 1.00 91.56 114 THR A N 1
ATOM 945 C CA . THR A 1 114 ? -10.750 2.689 13.599 1.00 91.56 114 THR A CA 1
ATOM 946 C C . THR A 1 114 ? -9.557 2.610 12.651 1.00 91.56 114 THR A C 1
ATOM 948 O O . THR A 1 114 ? -8.612 3.395 12.769 1.00 91.56 114 THR A O 1
ATOM 951 N N . PHE A 1 115 ? -9.606 1.685 11.691 1.00 94.88 115 PHE A N 1
ATOM 952 C CA . PHE A 1 115 ? -8.597 1.584 10.639 1.00 94.88 115 PHE A CA 1
ATOM 953 C C . PHE A 1 115 ? -8.880 2.583 9.518 1.00 94.88 115 PHE A C 1
ATOM 955 O O . PHE A 1 115 ? -9.983 2.643 8.970 1.00 94.88 115 PHE A O 1
ATOM 962 N N . TYR A 1 116 ? -7.851 3.346 9.165 1.00 96.25 116 TYR A N 1
ATOM 963 C CA . TYR A 1 116 ? -7.862 4.269 8.041 1.00 96.25 116 TYR A CA 1
ATOM 964 C C . TYR A 1 116 ? -6.804 3.861 7.032 1.00 96.25 116 TYR A C 1
ATOM 966 O O . TYR A 1 116 ? -5.660 3.586 7.393 1.00 96.25 116 TYR A O 1
ATOM 974 N N . VAL A 1 117 ? -7.178 3.870 5.760 1.00 97.12 117 VAL A N 1
ATOM 975 C CA . VAL A 1 117 ? -6.247 3.670 4.655 1.00 97.12 117 VAL A CA 1
ATOM 976 C C . VAL A 1 117 ? -6.079 5.005 3.953 1.00 97.12 117 VAL A C 1
ATOM 978 O O . VAL A 1 117 ? -6.988 5.472 3.262 1.00 97.12 117 VAL A O 1
ATOM 981 N N . ASN A 1 118 ? -4.927 5.636 4.159 1.00 95.50 118 ASN A N 1
ATOM 982 C CA . ASN A 1 118 ? -4.612 6.901 3.518 1.00 95.50 118 ASN A CA 1
ATOM 983 C C . ASN A 1 118 ? -4.055 6.638 2.118 1.00 95.50 118 ASN A C 1
ATOM 985 O O . ASN A 1 118 ? -3.092 5.883 1.954 1.00 95.50 118 ASN A O 1
ATOM 989 N N . VAL A 1 119 ? -4.681 7.259 1.126 1.00 94.88 119 VAL A N 1
ATOM 990 C CA . VAL A 1 119 ? -4.414 7.103 -0.310 1.00 94.88 119 VAL A CA 1
ATOM 991 C C . VAL A 1 119 ? -4.653 8.434 -1.017 1.00 94.88 119 VAL A C 1
ATOM 993 O O . VAL A 1 119 ? -5.203 9.368 -0.434 1.00 94.88 119 VAL A O 1
ATOM 996 N N . GLY A 1 120 ? -4.221 8.539 -2.271 1.00 92.44 120 GLY A N 1
ATOM 997 C CA . GLY A 1 120 ? -4.503 9.705 -3.104 1.00 92.44 120 GLY A CA 1
ATOM 998 C C . GLY A 1 120 ? -5.852 9.571 -3.802 1.00 92.44 120 GLY A C 1
ATOM 999 O O . GLY A 1 120 ? -6.471 8.506 -3.811 1.00 92.44 120 GLY A O 1
ATOM 1000 N N . SER A 1 121 ? -6.294 10.646 -4.442 1.00 90.75 121 SER A N 1
ATOM 1001 C CA . SER A 1 121 ? -7.503 10.703 -5.266 1.00 90.75 121 SER A CA 1
ATOM 1002 C C . SER A 1 121 ? -7.487 9.728 -6.444 1.00 90.75 121 SER A C 1
ATOM 1004 O O . SER A 1 121 ? -8.553 9.415 -6.975 1.00 90.75 121 SER A O 1
ATOM 1006 N N . TRP A 1 122 ? -6.314 9.177 -6.784 1.00 90.25 122 TRP A N 1
ATOM 1007 C CA . TRP A 1 122 ? -6.147 8.107 -7.766 1.00 90.25 122 TRP A CA 1
ATOM 1008 C C . TRP A 1 122 ? -7.082 6.910 -7.526 1.00 90.25 122 TRP A C 1
ATOM 1010 O O . TRP A 1 122 ? -7.455 6.257 -8.491 1.00 90.25 122 TRP A O 1
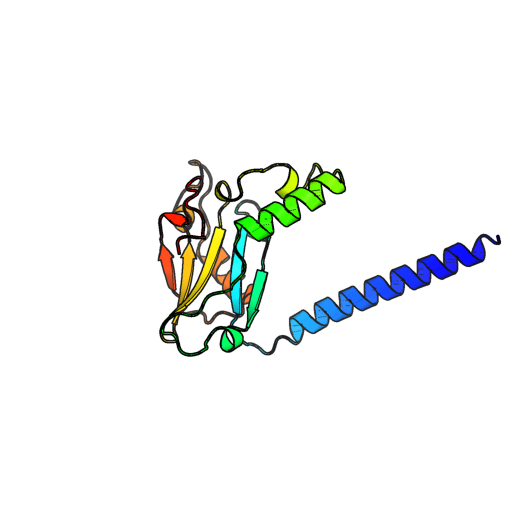ATOM 1020 N N . ILE A 1 123 ? -7.541 6.653 -6.290 1.00 90.44 123 ILE A N 1
ATOM 1021 C CA . ILE A 1 123 ? -8.521 5.581 -6.020 1.00 90.44 123 ILE A CA 1
ATOM 1022 C C . ILE A 1 123 ? -9.931 5.841 -6.572 1.00 90.44 123 ILE A C 1
ATOM 1024 O O . ILE A 1 123 ? -10.746 4.925 -6.592 1.00 90.44 123 ILE A O 1
ATOM 1028 N N . ASN A 1 124 ? -10.262 7.081 -6.941 1.00 83.94 124 ASN A N 1
ATOM 1029 C CA . ASN A 1 124 ? -11.621 7.484 -7.318 1.00 83.94 124 ASN A CA 1
ATOM 1030 C C . ASN A 1 124 ? -11.751 7.862 -8.801 1.00 83.94 124 ASN A C 1
ATOM 1032 O O . ASN A 1 124 ? -12.770 8.440 -9.181 1.00 83.94 124 ASN A O 1
ATOM 1036 N N . GLY A 1 125 ? -10.742 7.619 -9.636 1.00 71.12 125 GLY A N 1
ATOM 1037 C CA . GLY A 1 125 ? -10.782 8.133 -11.000 1.00 71.12 125 GLY A CA 1
ATOM 1038 C C . GLY A 1 125 ? -9.775 7.521 -11.953 1.00 71.12 125 GLY A C 1
ATOM 1039 O O . GLY A 1 125 ? -9.180 6.477 -11.691 1.00 71.12 125 GLY A O 1
ATOM 1040 N N . GLU A 1 126 ? -9.632 8.205 -13.086 1.00 64.94 126 GLU A N 1
ATOM 1041 C CA . GLU A 1 126 ? -8.714 7.839 -14.152 1.00 64.94 126 GLU A CA 1
ATOM 1042 C C . GLU A 1 126 ? -7.276 8.208 -13.786 1.00 64.94 126 GLU A C 1
ATOM 1044 O O . GLU A 1 126 ? -6.920 9.383 -13.673 1.00 64.94 126 GLU A O 1
ATOM 1049 N N . ILE A 1 127 ? -6.410 7.207 -13.674 1.00 67.00 127 ILE A N 1
ATOM 1050 C CA . ILE A 1 127 ? -4.967 7.430 -13.667 1.00 67.00 127 ILE A CA 1
ATOM 1051 C C . ILE A 1 127 ? -4.538 7.705 -15.110 1.00 67.00 127 ILE A C 1
ATOM 1053 O O . ILE A 1 127 ? -4.800 6.909 -16.018 1.00 67.00 127 ILE A O 1
ATOM 1057 N N . CYS A 1 128 ? -3.896 8.856 -15.332 1.00 59.81 128 CYS A N 1
ATOM 1058 C CA . CYS A 1 128 ? -3.377 9.274 -16.640 1.00 59.81 128 CYS A CA 1
ATOM 1059 C C . CYS A 1 128 ? -4.431 9.264 -17.772 1.00 59.81 128 CYS A C 1
ATOM 1061 O O . CYS A 1 128 ? -4.094 8.991 -18.926 1.00 59.81 128 CYS A O 1
ATOM 1063 N N . GLY A 1 129 ? -5.701 9.536 -17.440 1.00 58.47 129 GLY A N 1
ATOM 1064 C CA . GLY A 1 129 ? -6.807 9.663 -18.400 1.00 58.47 129 GLY A CA 1
ATOM 1065 C C . GLY A 1 129 ? -7.216 8.373 -19.120 1.00 58.47 129 GLY A C 1
ATOM 1066 O O . GLY A 1 129 ? -7.842 8.460 -20.170 1.00 58.47 129 GLY A O 1
ATOM 1067 N N . ASN A 1 130 ? -6.795 7.193 -18.638 1.00 62.16 130 ASN A N 1
ATOM 1068 C CA . ASN A 1 130 ? -7.031 5.925 -19.347 1.00 62.16 130 ASN A CA 1
ATOM 1069 C C . ASN A 1 130 ? -7.343 4.713 -18.451 1.00 62.16 130 ASN A C 1
ATOM 1071 O O . ASN A 1 130 ? -7.808 3.703 -18.973 1.00 62.16 130 ASN A O 1
ATOM 1075 N N . HIS A 1 131 ? -7.091 4.769 -17.137 1.00 68.44 131 HIS A N 1
ATOM 1076 C CA . HIS A 1 131 ? -7.291 3.616 -16.248 1.00 68.44 131 HIS A CA 1
ATOM 1077 C C . HIS A 1 131 ? -8.173 3.958 -15.054 1.00 68.44 131 HIS A C 1
ATOM 1079 O O . HIS A 1 131 ? -7.766 4.732 -14.191 1.00 68.44 131 HIS A O 1
ATOM 1085 N N . CYS A 1 132 ? -9.351 3.342 -14.987 1.00 73.56 132 CYS A N 1
ATOM 1086 C CA . CYS A 1 132 ? -10.232 3.419 -13.828 1.00 73.56 132 CYS A CA 1
ATOM 1087 C C . CYS A 1 132 ? -9.795 2.405 -12.771 1.00 73.56 132 CYS A C 1
ATOM 1089 O O . CYS A 1 132 ? -9.719 1.209 -13.051 1.00 73.56 132 CYS A O 1
ATOM 1091 N N . ILE A 1 133 ? -9.546 2.879 -11.553 1.00 82.81 133 ILE A N 1
ATOM 1092 C CA . ILE A 1 133 ? -9.272 1.998 -10.419 1.00 82.81 133 ILE A CA 1
ATOM 1093 C C . ILE A 1 133 ? -10.560 1.328 -9.947 1.00 82.81 133 ILE A C 1
ATOM 1095 O O . ILE A 1 133 ? -11.541 2.002 -9.626 1.00 82.81 133 ILE A O 1
ATOM 1099 N N . ASP A 1 134 ? -10.529 0.001 -9.836 1.00 85.88 134 ASP A N 1
ATOM 1100 C CA . ASP A 1 134 ? -11.543 -0.745 -9.100 1.00 85.88 134 ASP A CA 1
ATOM 1101 C C . ASP A 1 134 ? -11.259 -0.642 -7.594 1.00 85.88 134 ASP A C 1
ATOM 1103 O O . ASP A 1 134 ? -10.415 -1.338 -7.021 1.00 85.88 134 ASP A O 1
ATOM 1107 N N . LYS A 1 135 ? -11.954 0.295 -6.950 1.00 90.12 135 LYS A N 1
ATOM 1108 C CA . LYS A 1 135 ? -11.815 0.576 -5.520 1.00 90.12 135 LYS A CA 1
ATOM 1109 C C . LYS A 1 135 ? -12.244 -0.596 -4.636 1.00 90.12 135 LYS A C 1
ATOM 1111 O O . LYS A 1 135 ? -11.663 -0.769 -3.564 1.00 90.12 135 LYS A O 1
ATOM 1116 N N . GLU A 1 136 ? -13.229 -1.381 -5.065 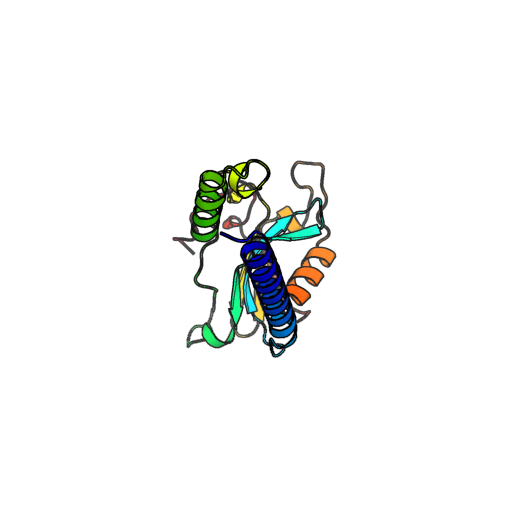1.00 91.25 136 GLU A N 1
ATOM 1117 C CA . GLU A 1 136 ? -13.682 -2.552 -4.309 1.00 91.25 136 GLU A CA 1
ATOM 1118 C C . GLU A 1 136 ? -12.638 -3.660 -4.399 1.00 91.25 136 GLU A C 1
ATOM 1120 O O . GLU A 1 136 ? -12.262 -4.237 -3.382 1.00 91.25 136 GLU A O 1
ATOM 1125 N N . LYS A 1 137 ? -12.030 -3.848 -5.576 1.00 91.94 137 LYS A N 1
ATOM 1126 C CA . LYS A 1 137 ? -10.915 -4.787 -5.711 1.00 91.94 137 LYS A CA 1
ATOM 1127 C C . LYS A 1 137 ? -9.727 -4.415 -4.824 1.00 91.94 137 LYS A C 1
ATOM 1129 O O . LYS A 1 137 ? -9.140 -5.286 -4.184 1.00 91.94 137 LYS A O 1
ATOM 1134 N N . LEU A 1 138 ? -9.384 -3.126 -4.749 1.00 94.38 138 LEU A N 1
ATOM 1135 C CA . LEU A 1 138 ? -8.358 -2.645 -3.822 1.00 94.38 138 LEU A CA 1
ATOM 1136 C C . LEU A 1 138 ? -8.748 -2.907 -2.359 1.00 94.38 138 LEU A C 1
ATOM 1138 O O . LEU A 1 138 ? -7.890 -3.285 -1.565 1.00 94.38 138 LEU A O 1
ATOM 1142 N N . ARG A 1 139 ? -10.020 -2.715 -1.990 1.00 95.44 139 ARG A N 1
ATOM 1143 C CA . ARG A 1 139 ? -10.514 -3.010 -0.638 1.00 95.44 139 ARG A CA 1
ATOM 1144 C C . ARG A 1 139 ? -10.328 -4.484 -0.287 1.00 95.44 139 ARG A C 1
ATOM 1146 O O . ARG A 1 139 ? -9.737 -4.751 0.756 1.00 95.44 139 ARG A O 1
ATOM 1153 N N . ASP A 1 140 ? -10.745 -5.397 -1.159 1.00 95.25 140 ASP A N 1
ATOM 1154 C CA . ASP A 1 140 ? -10.590 -6.843 -0.956 1.00 95.25 140 ASP A CA 1
ATOM 1155 C C . ASP A 1 140 ? -9.118 -7.222 -0.758 1.00 95.25 140 ASP A C 1
ATOM 1157 O O . ASP A 1 140 ? -8.763 -7.893 0.207 1.00 95.25 140 ASP A O 1
ATOM 1161 N N . LEU A 1 141 ? -8.231 -6.703 -1.615 1.00 96.31 141 LEU A N 1
ATOM 1162 C CA . LEU A 1 141 ? -6.793 -6.949 -1.500 1.00 96.31 141 LEU A CA 1
ATOM 1163 C C . LEU A 1 141 ? -6.220 -6.453 -0.170 1.00 96.31 141 LEU A C 1
ATOM 1165 O O . LEU A 1 141 ? -5.344 -7.097 0.397 1.00 96.31 141 LEU A O 1
ATOM 1169 N N . LEU A 1 142 ? -6.680 -5.305 0.330 1.00 97.06 142 LEU A N 1
ATOM 1170 C CA . LEU A 1 142 ? -6.218 -4.763 1.608 1.00 97.06 142 LEU A CA 1
ATOM 1171 C C . LEU A 1 142 ? -6.758 -5.560 2.801 1.00 97.06 142 LEU A C 1
ATOM 1173 O O . LEU A 1 142 ? -6.029 -5.735 3.779 1.00 97.06 142 LEU A O 1
ATOM 1177 N N . ILE A 1 143 ? -7.999 -6.050 2.722 1.00 95.44 143 ILE A N 1
ATOM 1178 C CA . ILE A 1 143 ? -8.574 -6.959 3.721 1.00 95.44 143 ILE A CA 1
ATOM 1179 C C . ILE A 1 143 ? -7.741 -8.234 3.780 1.00 95.44 143 ILE A C 1
ATOM 1181 O O . ILE A 1 143 ? -7.264 -8.580 4.857 1.00 95.44 143 ILE A O 1
ATOM 1185 N N . ASP A 1 144 ? -7.484 -8.868 2.638 1.00 94.62 144 ASP A N 1
ATOM 1186 C CA . ASP A 1 144 ? -6.734 -10.122 2.572 1.00 94.62 144 ASP A CA 1
ATOM 1187 C C . ASP A 1 144 ? -5.269 -9.938 3.003 1.00 94.62 144 ASP A C 1
ATOM 1189 O O . ASP A 1 144 ? -4.741 -10.695 3.819 1.00 94.62 144 ASP A O 1
ATOM 1193 N N . GLU A 1 145 ? -4.596 -8.902 2.496 1.00 95.69 145 GLU A N 1
ATOM 1194 C CA . GLU A 1 145 ? -3.161 -8.707 2.714 1.00 95.69 145 GLU A CA 1
ATOM 1195 C C . GLU A 1 145 ? -2.847 -8.212 4.135 1.00 95.69 145 GLU A C 1
ATOM 1197 O O . GLU A 1 145 ? -1.828 -8.596 4.719 1.00 95.69 145 GLU A O 1
ATOM 1202 N N . PHE A 1 146 ? -3.691 -7.362 4.722 1.00 95.62 146 PHE A N 1
ATOM 1203 C CA . PHE A 1 146 ? -3.442 -6.752 6.036 1.00 95.62 146 PHE A CA 1
ATOM 1204 C C . PHE A 1 146 ? -4.388 -7.239 7.133 1.00 95.62 146 PHE A C 1
ATOM 1206 O O . PHE A 1 146 ? -4.274 -6.779 8.272 1.00 95.62 146 PHE A O 1
ATOM 1213 N N . ASN A 1 147 ? -5.289 -8.172 6.820 1.00 95.12 147 ASN A N 1
ATOM 1214 C CA . ASN A 1 147 ? -6.312 -8.670 7.734 1.00 95.12 147 ASN A CA 1
ATOM 1215 C C . ASN A 1 147 ? -7.122 -7.511 8.357 1.00 95.12 147 ASN A C 1
ATOM 1217 O O . ASN A 1 147 ? -7.300 -7.417 9.576 1.00 95.12 147 ASN A O 1
ATOM 1221 N N . LEU A 1 148 ? -7.535 -6.554 7.522 1.00 93.56 148 LEU A N 1
ATOM 1222 C CA . LEU A 1 148 ? -8.324 -5.403 7.971 1.00 93.56 148 LEU A CA 1
ATOM 1223 C C . LEU A 1 148 ? -9.788 -5.792 8.194 1.00 93.56 148 LEU A C 1
ATOM 1225 O O . LEU A 1 148 ? -10.297 -6.666 7.496 1.00 93.56 148 LEU A O 1
ATOM 1229 N N . PRO A 1 149 ? -10.495 -5.123 9.119 1.00 92.44 149 PRO A N 1
ATOM 1230 C CA . PRO A 1 149 ? -11.944 -5.243 9.183 1.00 92.44 149 PRO A CA 1
ATOM 1231 C C . PRO A 1 149 ? -12.588 -4.606 7.941 1.00 92.44 149 PRO A C 1
ATOM 1233 O O . PRO A 1 149 ? -12.079 -3.619 7.408 1.00 92.44 149 PRO A O 1
ATOM 1236 N N . GLU A 1 150 ? -13.724 -5.142 7.494 1.00 90.88 150 GLU A N 1
ATOM 1237 C CA . GLU A 1 150 ? -14.407 -4.696 6.267 1.00 90.88 150 GLU A CA 1
ATOM 1238 C C . GLU A 1 150 ? -14.825 -3.215 6.299 1.00 90.88 150 GLU A C 1
ATOM 1240 O O . GLU A 1 150 ? -14.919 -2.569 5.254 1.00 90.88 150 GLU A O 1
ATOM 1245 N N . ASP A 1 151 ? -15.035 -2.656 7.494 1.00 91.31 151 ASP A N 1
ATOM 1246 C CA . ASP A 1 151 ? -15.525 -1.298 7.735 1.00 91.31 151 ASP A CA 1
ATOM 1247 C C . ASP A 1 151 ? -14.424 -0.221 7.790 1.00 91.31 151 ASP A C 1
ATOM 1249 O O . ASP A 1 151 ? -14.707 0.936 8.115 1.00 91.31 151 ASP A O 1
ATOM 1253 N N . PHE A 1 152 ? -13.175 -0.548 7.429 1.00 95.75 152 PHE A N 1
ATOM 1254 C CA . PHE A 1 152 ? -12.112 0.457 7.355 1.00 95.75 152 PHE A CA 1
ATOM 1255 C C . PHE A 1 152 ? -12.463 1.591 6.373 1.00 95.75 152 PHE A C 1
ATOM 1257 O O . PHE A 1 152 ? -13.129 1.402 5.342 1.00 95.75 152 PHE A O 1
ATOM 1264 N N . ILE A 1 153 ? -11.929 2.783 6.645 1.00 96.25 153 ILE A N 1
ATOM 1265 C CA . ILE A 1 153 ? -12.250 4.001 5.895 1.00 96.25 153 ILE A CA 1
ATOM 1266 C C . ILE A 1 153 ? -11.069 4.420 5.015 1.00 96.25 153 ILE A C 1
ATOM 1268 O O . ILE A 1 153 ? -9.953 4.606 5.498 1.00 96.25 153 ILE A O 1
ATOM 1272 N N . PHE A 1 154 ? -11.320 4.650 3.723 1.00 96.50 154 PHE A N 1
ATOM 1273 C CA . PHE A 1 154 ? -10.354 5.343 2.869 1.00 96.50 154 PHE A CA 1
ATOM 1274 C C . PHE A 1 154 ? -10.332 6.836 3.201 1.00 96.50 154 PHE A C 1
ATOM 1276 O O . PHE A 1 154 ? -11.368 7.502 3.148 1.00 96.50 154 PHE A O 1
ATOM 1283 N N . ARG A 1 155 ? -9.148 7.374 3.496 1.00 95.31 155 ARG A N 1
ATOM 1284 C CA . ARG A 1 155 ? -8.918 8.807 3.701 1.00 95.31 155 ARG A CA 1
ATOM 1285 C C . ARG A 1 155 ? -8.074 9.336 2.548 1.00 95.31 155 ARG A C 1
ATOM 1287 O O . ARG A 1 155 ? -6.959 8.874 2.329 1.00 95.31 155 ARG A O 1
ATOM 1294 N N . LEU A 1 156 ? -8.618 10.297 1.810 1.00 93.12 156 LEU A N 1
ATOM 1295 C CA . LEU A 1 156 ? -7.872 10.962 0.747 1.00 93.12 156 LEU A CA 1
ATOM 1296 C C . LEU A 1 156 ? -6.958 12.016 1.355 1.00 93.12 156 LEU A C 1
ATOM 1298 O O . LEU A 1 156 ? -7.421 12.843 2.140 1.00 93.12 156 LEU A O 1
ATOM 1302 N N . ASP A 1 157 ? -5.689 11.999 0.974 1.00 89.25 157 ASP A N 1
ATOM 1303 C CA . ASP A 1 157 ? -4.734 13.022 1.381 1.00 89.25 157 ASP A CA 1
ATOM 1304 C C . ASP A 1 157 ? -3.747 13.313 0.241 1.00 89.25 157 ASP A C 1
ATOM 1306 O O . ASP A 1 157 ? -3.291 12.406 -0.463 1.00 89.25 157 ASP A O 1
ATOM 1310 N N . SER A 1 158 ? -3.449 14.602 0.042 1.00 87.19 158 SER A N 1
ATOM 1311 C CA . SER A 1 158 ? -2.657 15.098 -1.088 1.00 87.19 158 SER A CA 1
ATOM 1312 C C . SER A 1 158 ? -1.218 14.576 -1.095 1.00 87.19 158 SER A C 1
ATOM 1314 O O . SER A 1 158 ? -0.571 14.538 -2.142 1.00 87.19 158 SER A O 1
ATOM 1316 N N . HIS A 1 159 ? -0.716 14.133 0.058 1.00 86.12 159 HIS A N 1
ATOM 1317 C CA . HIS A 1 159 ? 0.578 13.481 0.191 1.00 86.12 159 HIS A CA 1
ATOM 1318 C C . HIS A 1 159 ? 0.678 12.185 -0.625 1.00 86.12 159 HIS A C 1
ATOM 1320 O O . HIS A 1 159 ? 1.762 11.808 -1.072 1.00 86.12 159 HIS A O 1
ATOM 1326 N N . TRP A 1 160 ? -0.447 11.503 -0.831 1.00 90.06 160 TRP A N 1
ATOM 1327 C CA . TRP A 1 160 ? -0.514 10.211 -1.514 1.00 90.06 160 TRP A CA 1
ATOM 1328 C C . TRP A 1 160 ? -0.909 10.331 -2.986 1.00 90.06 160 TRP A C 1
ATOM 1330 O O . TRP A 1 160 ? -1.098 9.308 -3.649 1.00 90.06 160 TRP A O 1
ATOM 1340 N N . GLU A 1 161 ? -1.030 11.554 -3.509 1.00 89.44 161 GLU A N 1
ATOM 1341 C CA . GLU A 1 161 ? -1.233 11.767 -4.939 1.00 89.44 161 GLU A CA 1
ATOM 1342 C C . GLU A 1 161 ? -0.016 11.308 -5.740 1.00 89.44 161 GLU A C 1
ATOM 1344 O O . GLU A 1 161 ? 1.137 11.330 -5.285 1.00 89.44 161 GLU A O 1
ATOM 1349 N N . ILE A 1 162 ? -0.291 10.893 -6.971 1.00 88.25 162 ILE A N 1
ATOM 1350 C CA . ILE A 1 162 ? 0.743 10.490 -7.915 1.00 88.25 162 ILE A CA 1
ATOM 1351 C C . ILE A 1 162 ? 1.577 11.720 -8.284 1.00 88.25 162 ILE A C 1
ATOM 1353 O O . ILE A 1 162 ? 1.043 12.786 -8.583 1.00 88.25 162 ILE A O 1
ATOM 1357 N N . GLY A 1 163 ? 2.899 11.585 -8.236 1.00 81.75 163 GLY A N 1
ATOM 1358 C CA . GLY A 1 163 ? 3.846 12.659 -8.540 1.00 81.75 163 GLY A CA 1
ATOM 1359 C C . GLY A 1 163 ? 3.986 13.723 -7.446 1.00 81.75 163 GLY A C 1
ATOM 1360 O O . GLY A 1 163 ? 4.892 14.551 -7.523 1.00 81.75 163 GLY A O 1
ATOM 1361 N N . HIS A 1 164 ? 3.174 13.680 -6.386 1.00 74.06 164 HIS A N 1
ATOM 1362 C CA . HIS A 1 164 ? 3.330 14.559 -5.230 1.00 74.06 164 HIS A CA 1
ATOM 1363 C C . HIS A 1 164 ? 4.233 13.888 -4.188 1.00 74.06 164 HIS A C 1
ATOM 1365 O O . HIS A 1 164 ? 3.909 12.856 -3.603 1.00 74.06 164 HIS A O 1
ATOM 1371 N N . GLY A 1 165 ? 5.428 14.464 -4.016 1.00 54.66 165 GLY A N 1
ATOM 1372 C CA . GLY A 1 165 ? 6.523 13.909 -3.218 1.00 54.66 165 GLY A CA 1
ATOM 1373 C C . GLY A 1 165 ? 6.904 14.742 -2.006 1.00 54.66 165 GLY A C 1
ATOM 1374 O O . GLY A 1 165 ? 8.085 15.015 -1.799 1.00 54.66 165 GLY A O 1
ATOM 1375 N N . TRP A 1 166 ? 5.931 15.134 -1.185 1.00 55.97 166 TRP A N 1
ATOM 1376 C CA . TRP A 1 166 ? 6.278 15.554 0.172 1.00 55.97 166 TRP A CA 1
ATOM 1377 C C . TRP A 1 166 ? 6.931 14.354 0.866 1.00 55.97 166 TRP A C 1
ATOM 1379 O O . TRP A 1 166 ? 6.450 13.231 0.737 1.00 55.97 166 TRP A O 1
ATOM 1389 N N . SER A 1 167 ? 8.078 14.546 1.519 1.00 53.16 167 SER A N 1
ATOM 1390 C CA . SER A 1 167 ? 8.715 13.443 2.233 1.00 53.16 167 SER A CA 1
ATOM 1391 C C . SER A 1 167 ? 7.810 13.016 3.385 1.00 53.16 167 SER A C 1
ATOM 1393 O O . SER A 1 167 ? 7.308 13.846 4.140 1.00 53.16 167 SER A O 1
ATOM 1395 N N . GLU A 1 168 ? 7.627 11.709 3.555 1.00 52.94 168 GLU A N 1
ATOM 1396 C CA . GLU A 1 168 ? 6.942 11.118 4.718 1.00 52.94 168 GLU A CA 1
ATOM 1397 C C . GLU A 1 168 ? 7.622 11.461 6.059 1.00 52.94 168 GLU A C 1
ATOM 1399 O O . GLU A 1 168 ? 7.133 11.086 7.115 1.00 52.94 168 GLU A O 1
ATOM 1404 N N . GLU A 1 169 ? 8.752 12.175 6.022 1.00 49.34 169 GLU A N 1
ATOM 1405 C CA . GLU A 1 169 ? 9.468 12.724 7.176 1.00 49.34 169 GLU A CA 1
ATOM 1406 C C . GLU A 1 169 ? 8.703 13.881 7.856 1.00 49.34 169 GLU A C 1
ATOM 1408 O O . GLU A 1 169 ? 9.087 14.285 8.950 1.00 49.34 169 GLU A O 1
ATOM 1413 N N . MET A 1 170 ? 7.643 14.417 7.231 1.00 42.78 170 MET A N 1
ATOM 1414 C CA . MET A 1 170 ? 6.809 15.498 7.786 1.00 42.78 170 MET A CA 1
ATOM 1415 C C . MET A 1 170 ? 5.375 15.074 8.173 1.00 42.78 170 MET A C 1
ATOM 1417 O O . MET A 1 170 ? 4.552 15.955 8.421 1.00 42.78 170 MET A O 1
ATOM 1421 N N . ILE A 1 171 ? 5.071 13.764 8.210 1.00 48.28 171 ILE A N 1
ATOM 1422 C CA . ILE A 1 171 ? 3.782 13.205 8.686 1.00 48.28 171 ILE A CA 1
ATOM 1423 C C . ILE A 1 171 ? 3.908 12.706 10.123 1.00 48.28 171 ILE A C 1
ATOM 1425 O O . ILE A 1 171 ? 4.868 11.952 10.397 1.00 48.28 171 ILE A O 1
#

Secondary structure (DSSP, 8-state):
--HHHHHHHHHHHHHHHHHHHHHHHHHHHHS-S--EEEEEEEETTTTEEEEEEEEEHHHH-SSSSEEE-S--HHHHHHHHHHHHHHHT-TTSHHHH-S-GGGS-EEEEEEETTEEEEEE-GGGGSEETTTEE--HHHHHHHHHHHHT--TT-EEEE-GGGSTT----GGG-

Radius of gyration: 19.16 Å; chains: 1; bounding box: 51×52×44 Å

Foldseek 3Di:
DDPVVVVVVVVVVVVVVVVVVVVVVVVLVVPPLAFKWWKWFADQVVLAIPLTDIDGQVVQPPPDQKGHDPDFPLVSLVVVLVVCVVVVVCVDPSVVDPDPLQTWMWTWMQGNNAIEIETACLQPDDDVNHGHHPNVSVLVNSCSVRVHDSPHYYDHDPCRHRPRPDDPVVD

Sequence (171 aa):
MPEDYQKIEYERLAMVSEHDDAIKLMRGFMDNGKPKLGIFWYDYNDNVLFGVEKGDAELYANQGRIATFPKLHKTYWQKQHHRAVAKGDTDSIFYKEHNYTMIPRGRIFLENGTFYVNVGSWINGEICGNHCIDKEKLRDLLIDEFNLPEDFIFRLDSHWEIGHGWSEEMI